Protein AF-A0A227J857-F1 (afdb_monomer_lite)

InterPro domains:
  IPR006050 DNA photolyase, N-terminal [PF00875] (12-131)
  IPR006050 DNA photolyase, N-terminal [PS51645] (1-96)
  IPR014729 Rossmann-like alpha/beta/alpha sandwich fold [G3DSA:3.40.50.620] (3-92)
  IPR036155 Cryptochrome/photolyase, N-terminal domain superfamily [SSF52425] (6-136)

Sequence (137 aa):
TPFLHHFAQEVTLGRARQKFIDASLCELNDALGQLGQRLWTLDLPPYQALKYAIQYLSVTHLYSDAMAGSDEQSILHKLQDEYPHLVIVQHSVRSLFDESKLPFTLPDLPETFTQFRKCVEGIDIAHPIDAPSRLPP

Foldseek 3Di:
DVVCVVPPPDPDDDPVVVVVVVVVQVVVQVVQVVQVHGDDDDPDDPLVVVVCCCPPVVAQEAEDAPDPDPVVVVSVVVCCVVCVSRHYDYHHPPDQDDQVQQPDHPVPQDPDPVVSCVRPVPGDGDDDDDDDPHDDD

Structure (mmCIF, N/CA/C/O backbone):
data_AF-A0A227J857-F1
#
_entry.id   AF-A0A227J857-F1
#
loop_
_atom_site.group_PDB
_atom_site.id
_atom_site.type_symbol
_atom_site.label_atom_id
_atom_site.label_alt_id
_atom_site.label_comp_id
_atom_site.label_asym_id
_atom_site.label_entity_id
_atom_site.label_seq_id
_atom_site.pdbx_PDB_ins_code
_atom_site.Cartn_x
_atom_site.Cartn_y
_atom_site.Cartn_z
_atom_site.occupancy
_atom_site.B_iso_or_equiv
_atom_site.auth_seq_id
_atom_site.auth_comp_id
_atom_site.auth_asym_id
_atom_site.auth_atom_id
_atom_site.pdbx_PDB_model_num
ATOM 1 N N . THR A 1 1 ? 8.867 12.053 3.727 1.00 52.28 1 THR A N 1
ATOM 2 C CA . THR A 1 1 ? 8.277 12.843 2.626 1.00 52.28 1 THR A CA 1
ATOM 3 C C . THR A 1 1 ? 8.464 14.319 2.928 1.00 52.28 1 THR A C 1
ATOM 5 O O . THR A 1 1 ? 8.677 14.640 4.098 1.00 52.28 1 THR A O 1
ATOM 8 N N . PRO A 1 2 ? 8.403 15.214 1.929 1.00 52.22 2 PRO A N 1
ATOM 9 C CA . PRO A 1 2 ? 8.406 16.661 2.157 1.00 52.22 2 PRO A CA 1
ATOM 10 C C . PRO A 1 2 ? 7.331 17.094 3.167 1.00 52.22 2 PRO A C 1
ATOM 12 O O . PRO A 1 2 ? 7.613 17.915 4.034 1.00 52.22 2 PRO A O 1
ATOM 15 N N . PHE A 1 3 ? 6.153 16.456 3.140 1.00 56.84 3 PHE A N 1
ATOM 16 C CA . PHE A 1 3 ? 5.083 16.672 4.117 1.00 56.84 3 PHE A CA 1
ATOM 17 C C . PHE A 1 3 ? 5.499 16.364 5.567 1.00 56.84 3 PHE A C 1
ATOM 19 O O . PHE A 1 3 ? 5.340 17.206 6.450 1.00 56.84 3 PHE A O 1
ATOM 26 N N . LEU A 1 4 ? 6.097 15.192 5.824 1.00 52.00 4 LEU A N 1
ATOM 27 C CA . LEU A 1 4 ? 6.604 14.847 7.161 1.00 52.00 4 LEU A CA 1
ATOM 28 C C . LEU A 1 4 ? 7.720 15.794 7.610 1.00 52.00 4 LEU A C 1
ATOM 30 O O . LEU A 1 4 ? 7.757 16.175 8.770 1.00 52.00 4 LEU A O 1
ATOM 34 N N . HIS A 1 5 ? 8.589 16.224 6.695 1.00 55.16 5 HIS A N 1
ATOM 35 C CA . HIS A 1 5 ? 9.653 17.175 7.018 1.00 55.16 5 HIS A CA 1
ATOM 36 C C . HIS A 1 5 ? 9.109 18.560 7.414 1.00 55.16 5 HIS A C 1
ATOM 38 O O . HIS A 1 5 ? 9.773 19.301 8.133 1.00 55.16 5 HIS A O 1
ATOM 44 N N . HIS A 1 6 ? 7.918 18.930 6.937 1.00 53.16 6 HIS A N 1
ATOM 45 C CA . HIS A 1 6 ? 7.306 20.221 7.238 1.00 53.16 6 HIS A CA 1
ATOM 46 C C . HIS A 1 6 ? 6.441 20.195 8.510 1.00 53.16 6 HIS A C 1
ATOM 48 O O . HIS A 1 6 ? 6.432 21.173 9.251 1.00 53.16 6 HIS A O 1
ATOM 54 N N . PHE A 1 7 ? 5.730 19.092 8.777 1.00 56.38 7 PHE A N 1
ATOM 55 C CA . PHE A 1 7 ? 4.714 19.033 9.840 1.00 56.38 7 PHE A CA 1
ATOM 56 C C . PHE A 1 7 ? 5.006 18.047 10.981 1.00 56.38 7 PHE A C 1
ATOM 58 O O . PHE A 1 7 ? 4.366 18.138 12.028 1.00 56.38 7 PHE A O 1
ATOM 65 N N . ALA A 1 8 ? 5.945 17.110 10.823 1.00 52.47 8 ALA A N 1
ATOM 66 C CA . ALA A 1 8 ? 6.311 16.171 11.882 1.00 52.47 8 ALA A CA 1
ATOM 67 C C . ALA A 1 8 ? 7.593 16.629 12.595 1.00 52.47 8 ALA A C 1
ATOM 69 O O . ALA A 1 8 ? 8.568 17.018 11.959 1.00 52.47 8 ALA A O 1
ATOM 70 N N . GLN A 1 9 ? 7.615 16.541 13.930 1.00 53.97 9 GLN A N 1
ATOM 71 C CA . GLN A 1 9 ? 8.814 16.848 14.727 1.00 53.97 9 GLN A CA 1
ATOM 72 C C . GLN A 1 9 ? 9.915 15.778 14.620 1.00 53.97 9 GLN A C 1
ATOM 74 O O . GLN A 1 9 ? 11.016 15.978 15.128 1.00 53.97 9 GLN A O 1
ATOM 79 N N . GLU A 1 10 ? 9.647 14.658 13.947 1.00 53.16 10 GLU A N 1
ATOM 80 C CA . GLU A 1 10 ? 10.612 13.584 13.725 1.00 53.16 10 GLU A CA 1
ATOM 81 C C . GLU A 1 10 ? 10.894 13.418 12.229 1.00 53.16 10 GLU A C 1
ATOM 83 O O . GLU A 1 10 ? 10.014 13.088 11.433 1.00 53.16 10 GLU A O 1
ATOM 88 N N . VAL A 1 11 ? 12.158 13.635 11.856 1.00 60.22 11 VAL A N 1
ATOM 89 C CA . VAL A 1 11 ? 12.662 13.470 10.481 1.00 60.22 11 VAL A CA 1
ATOM 90 C C . VAL A 1 11 ? 12.927 11.990 10.161 1.00 60.22 11 VAL A C 1
ATOM 92 O O . VAL A 1 11 ? 12.989 11.603 8.994 1.00 60.22 11 VAL A O 1
ATOM 95 N N . THR A 1 12 ? 13.058 11.145 11.189 1.00 70.44 12 THR A N 1
ATOM 96 C CA . THR A 1 12 ? 13.378 9.717 11.080 1.00 70.44 12 THR A CA 1
ATOM 97 C C . THR A 1 12 ? 12.389 8.860 11.864 1.00 70.44 12 THR A C 1
ATOM 99 O O . THR A 1 12 ? 11.799 9.293 12.849 1.00 70.44 12 THR A O 1
ATOM 102 N N . LEU A 1 13 ? 12.193 7.617 11.420 1.00 80.88 13 LEU A N 1
ATOM 103 C CA . LEU A 1 13 ? 11.337 6.663 12.119 1.00 80.88 13 LEU A CA 1
ATOM 104 C C . LEU A 1 13 ? 12.005 6.222 13.428 1.00 80.88 13 LEU A C 1
ATOM 106 O O . LEU A 1 13 ? 13.166 5.811 13.436 1.00 80.88 13 LEU A O 1
ATOM 110 N N . GLY A 1 14 ? 11.256 6.241 14.531 1.00 89.06 14 GLY A N 1
ATOM 111 C CA . GLY A 1 14 ? 11.728 5.689 15.799 1.00 89.06 14 GLY A CA 1
ATOM 112 C C . GLY A 1 14 ? 12.131 4.212 15.676 1.00 89.06 14 GLY A C 1
ATOM 113 O O . GLY A 1 14 ? 11.516 3.435 14.941 1.00 89.06 14 GLY A O 1
ATOM 114 N N . ARG A 1 15 ? 13.141 3.788 16.448 1.00 91.56 15 ARG A N 1
ATOM 115 C CA . ARG A 1 15 ? 13.742 2.439 16.363 1.00 91.56 15 ARG A CA 1
ATOM 116 C C . ARG A 1 15 ? 12.723 1.296 16.441 1.00 91.56 15 ARG A C 1
ATOM 118 O O . ARG A 1 15 ? 12.881 0.296 15.750 1.00 91.56 15 ARG A O 1
ATOM 125 N N . ALA A 1 16 ? 11.707 1.418 17.296 1.00 93.50 16 ALA A N 1
ATOM 126 C CA . ALA A 1 16 ? 10.665 0.399 17.431 1.00 93.50 16 ALA A CA 1
ATOM 127 C C . ALA A 1 16 ? 9.819 0.276 16.153 1.00 93.50 16 ALA A C 1
ATOM 129 O O . ALA A 1 16 ? 9.559 -0.833 15.695 1.00 93.50 16 ALA A O 1
ATOM 130 N N . ARG A 1 17 ? 9.461 1.413 15.544 1.00 92.75 17 ARG A N 1
ATOM 131 C CA . ARG A 1 17 ? 8.711 1.461 14.287 1.00 92.75 17 ARG A CA 1
ATOM 132 C C . ARG A 1 17 ? 9.529 0.906 13.125 1.00 92.75 17 ARG A C 1
ATOM 134 O O . ARG A 1 17 ? 8.986 0.135 12.346 1.00 92.75 17 ARG A O 1
ATOM 141 N N . GLN A 1 18 ? 10.819 1.238 13.047 1.00 91.94 18 GLN A N 1
ATOM 142 C CA . GLN A 1 18 ? 11.703 0.680 12.021 1.00 91.94 18 GLN A CA 1
ATOM 143 C C . GLN A 1 18 ? 11.774 -0.848 12.123 1.00 91.94 18 GLN A C 1
ATOM 145 O O . GLN A 1 18 ? 11.493 -1.535 11.153 1.00 91.94 18 GLN A O 1
ATOM 150 N N . LYS A 1 19 ? 12.033 -1.382 13.326 1.00 95.06 19 LYS A N 1
ATOM 151 C CA . LYS A 1 19 ? 12.059 -2.836 13.554 1.00 95.06 19 LYS A CA 1
ATOM 152 C C . LYS A 1 19 ? 10.751 -3.524 13.167 1.00 95.06 19 LYS A C 1
ATOM 154 O O . LYS A 1 19 ? 10.792 -4.625 12.632 1.00 95.06 19 LYS A O 1
ATOM 159 N N . PHE A 1 20 ? 9.611 -2.903 13.471 1.00 96.00 20 PHE A N 1
ATOM 160 C CA . PHE A 1 20 ? 8.307 -3.437 13.089 1.00 96.00 20 PHE A CA 1
ATOM 161 C C . PHE A 1 20 ? 8.158 -3.492 11.566 1.00 96.00 20 PHE A C 1
ATOM 163 O O . PHE A 1 20 ? 7.797 -4.535 11.042 1.00 96.00 20 PHE A O 1
ATOM 170 N N . ILE A 1 21 ? 8.507 -2.411 10.859 1.00 94.31 21 ILE A N 1
ATOM 171 C CA . ILE A 1 21 ? 8.457 -2.363 9.392 1.00 94.31 21 ILE A CA 1
ATOM 172 C C . ILE A 1 21 ? 9.368 -3.427 8.781 1.00 94.31 21 ILE A C 1
ATOM 174 O O . ILE A 1 21 ? 8.913 -4.177 7.926 1.00 94.31 21 ILE A O 1
ATOM 178 N N . ASP A 1 22 ? 10.615 -3.536 9.243 1.00 94.31 22 ASP A N 1
ATOM 179 C CA . ASP A 1 22 ? 11.567 -4.517 8.715 1.00 94.31 22 ASP A CA 1
ATOM 180 C C . ASP A 1 22 ? 11.042 -5.951 8.903 1.00 94.31 22 ASP A C 1
ATOM 182 O O . ASP A 1 22 ? 11.064 -6.752 7.970 1.00 94.31 22 ASP A O 1
ATOM 186 N N . ALA A 1 23 ? 10.504 -6.264 10.090 1.00 96.50 23 ALA A N 1
ATOM 187 C CA . ALA A 1 23 ? 9.901 -7.566 10.367 1.00 96.50 23 ALA A CA 1
ATOM 188 C C . ALA A 1 23 ? 8.670 -7.834 9.483 1.00 96.50 23 ALA A C 1
ATOM 190 O O . ALA A 1 23 ? 8.568 -8.911 8.898 1.00 96.50 23 ALA A O 1
ATOM 191 N N . SER A 1 24 ? 7.777 -6.850 9.329 1.00 96.88 24 SER A N 1
ATOM 192 C CA . SER A 1 24 ? 6.591 -6.965 8.472 1.00 96.88 24 SER A CA 1
ATOM 193 C C . SER A 1 24 ? 6.942 -7.127 6.991 1.00 96.88 24 SER A C 1
ATOM 195 O O . SER A 1 24 ? 6.272 -7.882 6.293 1.00 96.88 24 SER A O 1
ATOM 197 N N . LEU A 1 25 ? 7.982 -6.448 6.495 1.00 96.12 25 LEU A N 1
ATOM 198 C CA . LEU A 1 25 ? 8.438 -6.586 5.109 1.00 96.12 25 LEU A CA 1
ATOM 199 C C . LEU A 1 25 ? 9.047 -7.967 4.848 1.00 96.12 25 LEU A C 1
ATOM 201 O O . LEU A 1 25 ? 8.773 -8.552 3.801 1.00 96.12 25 LEU A O 1
ATOM 205 N N . CYS A 1 26 ? 9.833 -8.502 5.790 1.00 96.62 26 CYS A N 1
ATOM 206 C CA . CYS A 1 26 ? 10.351 -9.869 5.699 1.00 96.62 26 CYS A CA 1
ATOM 207 C C . CYS A 1 26 ? 9.212 -10.892 5.631 1.00 96.62 26 CYS A C 1
ATOM 209 O O . CYS A 1 26 ? 9.172 -11.697 4.704 1.00 96.62 26 CYS A O 1
ATOM 211 N N . GLU A 1 27 ? 8.252 -10.817 6.556 1.00 97.06 27 GLU A N 1
ATOM 212 C CA . GLU A 1 27 ? 7.111 -11.739 6.587 1.00 97.06 27 GLU A CA 1
ATOM 213 C C . GLU A 1 27 ? 6.246 -11.630 5.321 1.00 97.06 27 GLU A C 1
ATOM 215 O O . GLU A 1 27 ? 5.854 -12.644 4.740 1.00 97.06 27 GLU A O 1
ATOM 220 N N . LEU A 1 28 ? 6.008 -10.408 4.831 1.00 95.38 28 LEU A N 1
ATOM 221 C CA . LEU A 1 28 ? 5.282 -10.185 3.581 1.00 95.38 28 LEU A CA 1
ATOM 222 C C . LEU A 1 28 ? 6.020 -10.777 2.374 1.00 95.38 28 LEU A C 1
ATOM 224 O O . LEU A 1 28 ? 5.388 -11.378 1.505 1.00 95.38 28 LEU A O 1
ATOM 228 N N . ASN A 1 29 ? 7.344 -10.621 2.301 1.00 96.31 29 ASN A N 1
ATOM 229 C CA . ASN A 1 29 ? 8.138 -11.208 1.226 1.00 96.31 29 ASN A CA 1
ATOM 230 C C . ASN A 1 29 ? 8.059 -12.741 1.238 1.00 96.31 29 ASN A C 1
ATOM 232 O O . ASN A 1 29 ? 7.920 -13.344 0.176 1.00 96.31 29 ASN A O 1
ATOM 236 N N . ASP A 1 30 ? 8.104 -13.365 2.415 1.00 95.56 30 ASP A N 1
ATOM 237 C CA . ASP A 1 30 ? 7.998 -14.820 2.545 1.00 95.56 30 ASP A CA 1
ATOM 238 C C . ASP A 1 30 ? 6.608 -15.323 2.125 1.00 95.56 30 ASP A C 1
ATOM 240 O O . ASP A 1 30 ? 6.500 -16.301 1.380 1.00 95.56 30 ASP A O 1
ATOM 244 N N . ALA A 1 31 ? 5.542 -14.624 2.532 1.00 93.88 31 ALA A N 1
ATOM 245 C CA . ALA A 1 31 ? 4.173 -14.934 2.123 1.00 93.88 31 ALA A CA 1
ATOM 246 C C . ALA A 1 31 ? 3.975 -14.793 0.602 1.00 93.88 31 ALA A C 1
ATOM 248 O O . ALA A 1 31 ? 3.372 -15.658 -0.033 1.00 93.88 31 ALA A O 1
ATOM 249 N N . LEU A 1 32 ? 4.532 -13.742 -0.008 1.00 93.88 32 LEU A N 1
ATOM 250 C CA . LEU A 1 32 ? 4.533 -13.572 -1.464 1.00 93.88 32 LEU A CA 1
ATOM 251 C C . LEU A 1 32 ? 5.358 -14.661 -2.163 1.00 93.88 32 LEU A C 1
ATOM 253 O O . LEU A 1 32 ? 4.922 -15.186 -3.187 1.00 93.88 32 LEU A O 1
ATOM 257 N N . GLY A 1 33 ? 6.495 -15.060 -1.590 1.00 93.94 33 GLY A N 1
ATOM 258 C CA . GLY A 1 33 ? 7.341 -16.138 -2.105 1.00 93.94 33 GLY A CA 1
ATOM 259 C C . GLY A 1 33 ? 6.608 -17.475 -2.215 1.00 93.94 33 GLY A C 1
ATOM 260 O O . GLY A 1 33 ? 6.758 -18.180 -3.213 1.00 93.94 33 GLY A O 1
ATOM 261 N N . GLN A 1 34 ? 5.742 -17.795 -1.247 1.00 92.81 34 GLN A N 1
ATOM 262 C CA . GLN A 1 34 ? 4.877 -18.984 -1.296 1.00 92.81 34 GLN A CA 1
ATOM 263 C C . GLN A 1 34 ? 3.864 -18.940 -2.452 1.00 92.81 34 GLN A C 1
ATOM 265 O O . GLN A 1 34 ? 3.432 -19.986 -2.933 1.00 92.81 34 GLN A O 1
ATOM 270 N N . LEU A 1 35 ? 3.522 -17.741 -2.928 1.00 93.38 35 LEU A N 1
ATOM 271 C CA . LEU A 1 35 ? 2.647 -17.502 -4.078 1.00 93.38 35 LEU A CA 1
ATOM 272 C C . LEU A 1 35 ? 3.423 -17.335 -5.397 1.00 93.38 35 LEU A C 1
ATOM 274 O O . LEU A 1 35 ? 2.824 -16.973 -6.409 1.00 93.38 35 LEU A O 1
ATOM 278 N N . GLY A 1 36 ? 4.737 -17.587 -5.403 1.00 92.56 36 GLY A N 1
ATOM 279 C CA . GLY A 1 36 ? 5.599 -17.421 -6.578 1.00 92.56 36 GLY A CA 1
ATOM 280 C C . GLY A 1 36 ? 5.955 -15.966 -6.893 1.00 92.56 36 GLY A C 1
ATOM 281 O O . GLY A 1 36 ? 6.453 -15.684 -7.977 1.00 92.56 36 GLY A O 1
ATOM 282 N N . GLN A 1 37 ? 5.712 -15.050 -5.957 1.00 92.69 37 GLN A N 1
ATOM 283 C CA . GLN A 1 37 ? 5.939 -13.617 -6.108 1.00 92.69 37 GLN A CA 1
ATOM 284 C C . GLN A 1 37 ? 7.146 -13.138 -5.300 1.00 92.69 37 GLN A C 1
ATOM 286 O O . GLN A 1 37 ? 7.666 -13.838 -4.433 1.00 92.69 37 GLN A O 1
ATOM 291 N N . ARG A 1 38 ? 7.608 -11.915 -5.581 1.00 92.81 38 ARG A N 1
ATOM 292 C CA . ARG A 1 38 ? 8.728 -11.297 -4.861 1.00 92.81 38 ARG A CA 1
ATOM 293 C C . ARG A 1 38 ? 8.425 -9.858 -4.477 1.00 92.81 38 ARG A C 1
ATOM 295 O O . ARG A 1 38 ? 7.974 -9.074 -5.310 1.00 92.81 38 ARG A O 1
ATOM 302 N N . LEU A 1 39 ? 8.764 -9.494 -3.242 1.00 94.56 39 LEU A N 1
ATOM 303 C CA . LEU A 1 39 ? 8.731 -8.107 -2.798 1.00 94.56 39 LEU A CA 1
ATOM 304 C C . LEU A 1 39 ? 10.037 -7.397 -3.175 1.00 94.56 39 LEU A C 1
ATOM 306 O O . LEU A 1 39 ? 11.133 -7.867 -2.865 1.00 94.56 39 LEU A O 1
ATOM 310 N N . TRP A 1 40 ? 9.917 -6.240 -3.824 1.00 92.25 40 TRP A N 1
ATOM 311 C CA . TRP A 1 40 ? 11.049 -5.377 -4.151 1.00 92.25 40 TRP A CA 1
ATOM 312 C C . TRP A 1 40 ? 11.068 -4.170 -3.217 1.00 92.25 40 TRP A C 1
ATOM 314 O O . TRP A 1 40 ? 10.168 -3.334 -3.252 1.00 92.25 40 TRP A O 1
ATOM 324 N N . THR A 1 41 ? 12.113 -4.066 -2.400 1.00 90.81 41 THR A N 1
ATOM 325 C CA . THR A 1 41 ? 12.387 -2.893 -1.564 1.00 90.81 41 THR A CA 1
ATOM 326 C C . THR A 1 41 ? 13.455 -2.041 -2.239 1.00 90.81 41 THR A C 1
ATOM 328 O O . THR A 1 41 ? 14.536 -2.541 -2.552 1.00 90.81 41 THR A O 1
ATOM 331 N N . LEU A 1 42 ? 13.152 -0.769 -2.486 1.00 89.31 42 LEU A N 1
ATOM 332 C CA . LEU A 1 42 ? 14.029 0.151 -3.207 1.00 89.31 42 LEU A CA 1
ATOM 333 C C . LEU A 1 42 ? 14.290 1.392 -2.355 1.00 89.31 42 LEU A C 1
ATOM 335 O O . LEU A 1 42 ? 13.348 2.072 -1.953 1.00 89.31 42 LEU A O 1
ATOM 339 N N . ASP A 1 43 ? 15.562 1.735 -2.172 1.00 87.94 43 ASP A N 1
ATOM 340 C CA . ASP A 1 43 ? 15.985 2.980 -1.520 1.00 87.94 43 ASP A CA 1
ATOM 341 C C . ASP A 1 43 ? 16.006 4.137 -2.531 1.00 87.94 43 ASP A C 1
ATOM 343 O O . ASP A 1 43 ? 17.035 4.760 -2.798 1.00 87.94 43 ASP A O 1
ATOM 347 N N . LEU A 1 44 ? 14.855 4.394 -3.155 1.00 88.25 44 LEU A N 1
ATOM 348 C CA . LEU A 1 44 ? 14.677 5.426 -4.175 1.00 88.25 44 LEU A CA 1
ATOM 349 C C . LEU A 1 44 ? 13.437 6.280 -3.886 1.00 88.25 44 LEU A C 1
ATOM 351 O O . LEU A 1 44 ? 12.460 5.790 -3.314 1.00 88.25 44 LEU A O 1
ATOM 355 N N . PRO A 1 45 ? 13.412 7.547 -4.339 1.00 90.69 45 PRO A N 1
ATOM 356 C CA . PRO A 1 45 ? 12.185 8.332 -4.353 1.00 90.69 45 PRO A CA 1
ATOM 357 C C . PRO A 1 45 ? 11.071 7.587 -5.116 1.00 90.69 45 PRO A C 1
ATOM 359 O O . PRO A 1 45 ? 11.336 7.101 -6.221 1.00 90.69 45 PRO A O 1
ATOM 362 N N . PRO A 1 46 ? 9.819 7.544 -4.610 1.00 90.69 46 PRO A N 1
ATOM 363 C CA . PRO A 1 46 ? 8.756 6.715 -5.190 1.00 90.69 46 PRO A CA 1
ATOM 364 C C . PRO A 1 46 ? 8.523 6.957 -6.683 1.00 90.69 46 PRO A C 1
ATOM 366 O O . PRO A 1 46 ? 8.420 6.014 -7.459 1.00 90.69 46 PRO A O 1
ATOM 369 N N . TYR A 1 47 ? 8.530 8.221 -7.114 1.00 92.88 47 TYR A N 1
ATOM 370 C CA . TYR A 1 47 ? 8.385 8.572 -8.528 1.00 92.88 47 TYR A CA 1
ATOM 371 C C . TYR A 1 47 ? 9.509 7.991 -9.405 1.00 92.88 47 TYR A C 1
ATOM 373 O O . TYR A 1 47 ? 9.240 7.511 -10.502 1.00 92.88 47 TYR A O 1
ATOM 381 N N . GLN A 1 48 ? 10.759 7.988 -8.927 1.00 94.00 48 GLN A N 1
ATOM 382 C CA . GLN A 1 48 ? 11.884 7.411 -9.674 1.00 94.00 48 GLN A CA 1
ATOM 383 C C . GLN A 1 48 ? 11.800 5.883 -9.728 1.00 94.00 48 GLN A C 1
ATOM 385 O O . GLN A 1 48 ? 12.019 5.304 -10.789 1.00 94.00 48 GLN A O 1
ATOM 390 N N . ALA A 1 49 ? 11.441 5.244 -8.611 1.00 93.62 49 ALA A N 1
ATOM 391 C CA . ALA A 1 49 ? 11.244 3.800 -8.542 1.00 93.62 49 ALA A CA 1
ATOM 392 C C . ALA A 1 49 ? 10.129 3.326 -9.491 1.00 93.62 49 ALA A C 1
ATOM 394 O O . ALA A 1 49 ? 10.331 2.401 -10.276 1.00 93.62 49 ALA A O 1
ATOM 395 N N . LEU A 1 50 ? 8.975 4.001 -9.473 1.00 94.56 50 LEU A N 1
ATOM 396 C CA . LEU A 1 50 ? 7.841 3.678 -10.341 1.00 94.56 50 LEU A CA 1
ATOM 397 C C . LEU A 1 50 ? 8.164 3.935 -11.812 1.00 94.56 50 LEU A C 1
ATOM 399 O O . LEU A 1 50 ? 7.908 3.076 -12.651 1.00 94.56 50 LEU A O 1
ATOM 403 N N . LYS A 1 51 ? 8.804 5.066 -12.130 1.00 94.75 51 LYS A N 1
ATOM 404 C CA . LYS A 1 51 ? 9.282 5.350 -13.488 1.00 94.75 51 LYS A CA 1
ATOM 405 C C . LYS A 1 51 ? 10.222 4.258 -13.999 1.00 94.75 51 LYS A C 1
ATOM 407 O O . LYS A 1 51 ? 10.077 3.814 -15.135 1.00 94.75 51 LYS A O 1
ATOM 412 N N . TYR A 1 52 ? 11.149 3.796 -13.160 1.00 93.56 52 TYR A N 1
ATOM 413 C CA . TYR A 1 52 ? 12.032 2.688 -13.512 1.00 93.56 52 TYR A CA 1
ATOM 414 C C . TYR A 1 52 ? 11.238 1.402 -13.797 1.00 93.56 52 TYR A C 1
ATOM 416 O O . TYR A 1 52 ? 11.458 0.763 -14.824 1.00 93.56 52 TYR A O 1
ATOM 424 N N . ALA A 1 53 ? 10.275 1.049 -12.942 1.00 93.31 53 ALA A N 1
ATOM 425 C CA . ALA A 1 53 ? 9.438 -0.131 -13.149 1.00 93.31 53 ALA A CA 1
ATOM 426 C C . ALA A 1 53 ? 8.639 -0.061 -14.465 1.00 93.31 53 ALA A C 1
ATOM 428 O O . ALA A 1 53 ? 8.606 -1.028 -15.222 1.00 93.31 53 ALA A O 1
ATOM 429 N N . ILE A 1 54 ? 8.057 1.094 -14.790 1.00 94.38 54 ILE A N 1
ATOM 430 C CA . ILE A 1 54 ? 7.300 1.282 -16.035 1.00 94.38 54 ILE A CA 1
ATOM 431 C C . ILE A 1 54 ? 8.219 1.137 -17.254 1.00 94.38 54 ILE A C 1
ATOM 433 O O . ILE A 1 54 ? 7.915 0.381 -18.172 1.00 94.38 54 ILE A O 1
ATOM 437 N N . GLN A 1 55 ? 9.369 1.817 -17.254 1.00 93.31 55 GLN A N 1
ATOM 438 C CA . GLN A 1 55 ? 10.248 1.878 -18.424 1.00 93.31 55 GLN A CA 1
ATOM 439 C C . GLN A 1 55 ? 11.050 0.595 -18.662 1.00 93.31 55 GLN A C 1
ATOM 441 O O . GLN A 1 55 ? 11.220 0.185 -19.807 1.00 93.31 55 GLN A O 1
ATOM 446 N N . TYR A 1 56 ? 11.565 -0.026 -17.599 1.00 92.62 56 TYR A N 1
ATOM 447 C CA . TYR A 1 56 ? 12.514 -1.137 -17.718 1.00 92.62 56 TYR A CA 1
ATOM 448 C C . TYR A 1 56 ? 11.884 -2.500 -17.445 1.00 92.62 56 TYR A C 1
ATOM 450 O O . TYR A 1 56 ? 12.359 -3.497 -17.982 1.00 92.62 56 TYR A O 1
ATOM 458 N N . LEU A 1 57 ? 10.809 -2.557 -16.651 1.00 90.62 57 LEU A N 1
ATOM 459 C CA . LEU A 1 57 ? 10.065 -3.796 -16.391 1.00 90.62 57 LEU A CA 1
ATOM 460 C C . LEU A 1 57 ? 8.769 -3.881 -17.209 1.00 90.62 57 LEU A C 1
ATOM 462 O O . LEU A 1 57 ? 8.057 -4.875 -17.113 1.00 90.62 57 LEU A O 1
ATOM 466 N N . SER A 1 58 ? 8.479 -2.869 -18.039 1.00 91.25 58 SER A N 1
ATOM 467 C CA . SER A 1 58 ? 7.288 -2.809 -18.900 1.00 91.25 58 SER A CA 1
ATOM 468 C C . SER A 1 58 ? 5.973 -2.967 -18.126 1.00 91.25 58 SER A C 1
ATOM 470 O O . SER A 1 58 ? 5.031 -3.607 -18.595 1.00 91.25 58 SER A O 1
ATOM 472 N N . VAL A 1 59 ? 5.907 -2.397 -16.919 1.00 93.06 59 VAL A N 1
ATOM 473 C CA . VAL A 1 59 ? 4.686 -2.415 -16.105 1.00 93.06 59 VAL A CA 1
ATOM 474 C C . VAL A 1 59 ? 3.597 -1.600 -16.797 1.00 93.06 59 VAL A C 1
ATOM 476 O O . VAL A 1 59 ? 3.768 -0.417 -17.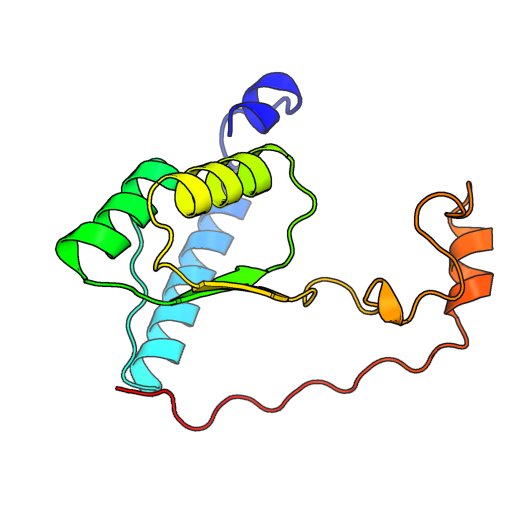074 1.00 93.06 59 VAL A O 1
ATOM 479 N N . THR A 1 60 ? 2.455 -2.240 -17.037 1.00 94.88 60 THR A N 1
ATOM 480 C CA . THR A 1 60 ? 1.280 -1.624 -17.675 1.00 94.88 60 THR A CA 1
ATOM 481 C C . THR A 1 60 ? 0.176 -1.275 -16.685 1.00 94.88 60 THR A C 1
ATOM 483 O O . THR A 1 60 ? -0.680 -0.454 -17.001 1.00 94.88 60 THR A O 1
ATOM 486 N N . HIS A 1 61 ? 0.190 -1.879 -15.493 1.00 95.50 61 HIS A N 1
ATOM 487 C CA . HIS A 1 61 ? -0.838 -1.702 -14.472 1.00 95.50 61 HIS A CA 1
ATOM 488 C C . HIS A 1 61 ? -0.197 -1.417 -13.115 1.00 95.50 61 HIS A C 1
ATOM 490 O O . HIS A 1 61 ? 0.665 -2.169 -12.659 1.00 95.50 61 HIS A O 1
ATOM 496 N N . LEU A 1 62 ? -0.646 -0.347 -12.463 1.00 94.69 62 LEU A N 1
ATOM 497 C CA . LEU A 1 62 ? -0.259 0.018 -11.108 1.00 94.69 62 LEU A CA 1
ATOM 498 C C . LEU A 1 62 ? -1.484 -0.070 -10.202 1.00 94.69 62 LEU A C 1
ATOM 500 O O . LEU A 1 62 ? -2.412 0.726 -10.329 1.00 94.69 62 LEU A O 1
ATOM 504 N N . TYR A 1 63 ? -1.456 -1.016 -9.268 1.00 93.94 63 TYR A N 1
ATOM 505 C CA . TYR A 1 63 ? -2.464 -1.143 -8.221 1.00 93.94 63 TYR A CA 1
ATOM 506 C C . TYR A 1 63 ? -1.937 -0.525 -6.932 1.00 93.94 63 TYR A C 1
ATOM 508 O O . TYR A 1 63 ? -0.811 -0.809 -6.517 1.00 93.94 63 TYR A O 1
ATOM 516 N N . SER A 1 64 ? -2.742 0.320 -6.296 1.00 92.44 64 SER A N 1
ATOM 517 C CA . SER A 1 64 ? -2.403 0.914 -5.006 1.00 92.44 64 SER A CA 1
ATOM 518 C C . SER A 1 64 ? -3.640 1.167 -4.152 1.00 92.44 64 SER A C 1
ATOM 520 O O . SER A 1 64 ? -4.780 1.129 -4.619 1.00 92.44 64 SER A O 1
ATOM 522 N N . ASP A 1 65 ? -3.412 1.436 -2.872 1.00 90.50 65 ASP A N 1
ATOM 523 C CA . ASP A 1 65 ? -4.475 1.918 -2.003 1.00 90.50 65 ASP A CA 1
ATOM 524 C C . ASP A 1 65 ? -4.925 3.313 -2.468 1.00 90.50 65 ASP A C 1
ATOM 526 O O . ASP A 1 65 ? -4.119 4.143 -2.904 1.00 90.50 65 ASP A O 1
ATOM 530 N N . ALA A 1 66 ? -6.216 3.606 -2.331 1.00 88.25 66 ALA A N 1
ATOM 531 C CA . ALA A 1 66 ? -6.742 4.953 -2.493 1.00 88.25 66 ALA A CA 1
ATOM 532 C C . ALA A 1 66 ? -6.284 5.811 -1.306 1.00 88.25 66 ALA A C 1
ATOM 534 O O . ALA A 1 66 ? -6.823 5.743 -0.201 1.00 88.25 66 ALA 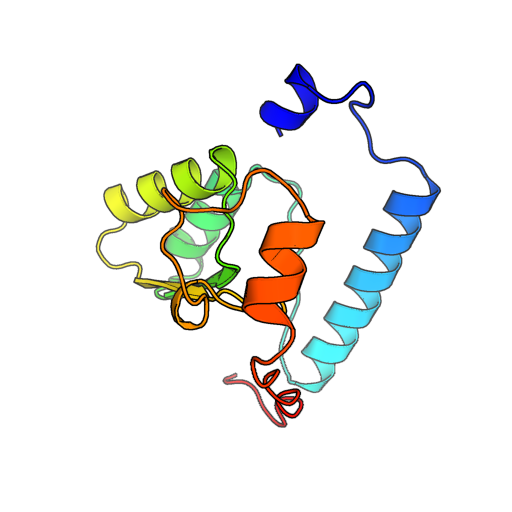A O 1
ATOM 535 N N . MET A 1 67 ? -5.222 6.583 -1.527 1.00 82.94 67 MET A N 1
ATOM 536 C CA . MET A 1 67 ? -4.614 7.442 -0.516 1.00 82.94 67 MET A CA 1
ATOM 537 C C . MET A 1 67 ? -5.115 8.877 -0.678 1.00 82.94 67 MET A C 1
ATOM 539 O O . MET A 1 67 ? -5.031 9.437 -1.766 1.00 82.94 67 MET A O 1
ATOM 543 N N . ALA A 1 68 ? -5.570 9.502 0.408 1.00 82.25 68 ALA A N 1
ATOM 544 C CA . ALA A 1 68 ? -5.991 10.910 0.406 1.00 82.25 68 ALA A CA 1
ATOM 545 C C . ALA A 1 68 ? -4.814 11.912 0.443 1.00 82.25 68 ALA A C 1
ATOM 547 O O . ALA A 1 68 ? -5.026 13.122 0.421 1.00 82.25 68 ALA A O 1
ATOM 548 N N . GLY A 1 69 ? -3.572 11.426 0.552 1.00 84.94 69 GLY A N 1
ATOM 549 C CA . GLY A 1 69 ? -2.379 12.261 0.677 1.00 84.94 69 GLY A CA 1
ATOM 550 C C . GLY A 1 69 ? -2.040 13.003 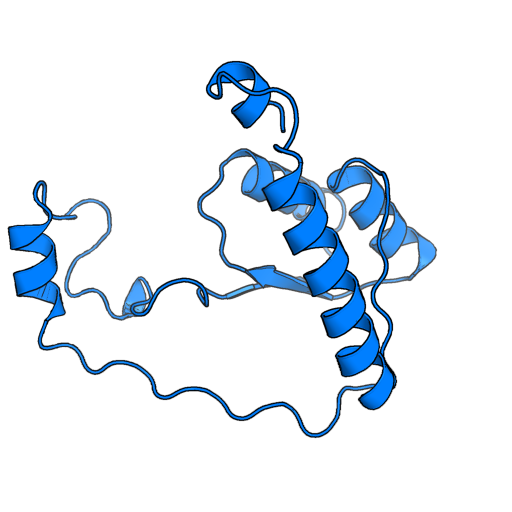-0.617 1.00 84.94 69 GLY A C 1
ATOM 551 O O . GLY A 1 69 ? -2.000 12.416 -1.698 1.00 84.94 69 GLY A O 1
ATOM 552 N N . SER A 1 70 ? -1.783 14.309 -0.509 1.00 86.38 70 SER A N 1
ATOM 553 C CA . SER A 1 70 ? -1.486 15.168 -1.662 1.00 86.38 70 SER A CA 1
ATOM 554 C C . SER A 1 70 ? -0.174 14.802 -2.355 1.00 86.38 70 SER A C 1
ATOM 556 O O . SER A 1 70 ? -0.087 14.900 -3.579 1.00 86.38 70 SER A O 1
ATOM 558 N N . ASP A 1 71 ? 0.839 14.386 -1.589 1.00 86.25 71 ASP A N 1
ATOM 559 C CA . ASP A 1 71 ? 2.153 14.004 -2.119 1.00 86.25 71 ASP A CA 1
ATOM 560 C C . ASP A 1 71 ? 2.016 12.772 -3.025 1.00 86.25 71 ASP A C 1
ATOM 562 O O . ASP A 1 71 ? 2.504 12.763 -4.156 1.00 86.25 71 ASP A O 1
ATOM 566 N N . GLU A 1 72 ? 1.308 11.747 -2.552 1.00 88.38 72 GLU A N 1
ATOM 567 C CA . GLU A 1 72 ? 1.081 10.506 -3.286 1.00 88.38 72 GLU A CA 1
ATOM 568 C C . GLU A 1 72 ? 0.221 10.738 -4.528 1.00 88.38 72 GLU A C 1
ATOM 570 O O . GLU A 1 72 ? 0.597 10.307 -5.619 1.00 88.38 72 GLU A O 1
ATOM 575 N N . GLN A 1 73 ? -0.875 11.489 -4.393 1.00 92.25 73 GLN A N 1
ATOM 576 C CA . GLN A 1 73 ? -1.744 11.829 -5.521 1.00 92.25 73 GLN A CA 1
ATOM 577 C C . GLN A 1 73 ? -1.004 12.636 -6.595 1.00 92.25 73 GLN A C 1
ATOM 579 O O . GLN A 1 73 ? -1.138 12.362 -7.786 1.00 92.25 73 GLN A O 1
ATOM 584 N N . SER A 1 74 ? -0.137 13.573 -6.198 1.00 92.44 74 SER A N 1
ATOM 585 C CA . SER A 1 74 ? 0.682 14.342 -7.146 1.00 92.44 74 SER A CA 1
ATOM 586 C C . SER A 1 74 ? 1.635 13.454 -7.951 1.00 92.44 74 SER A C 1
ATOM 588 O O . SER A 1 74 ? 1.852 13.693 -9.139 1.00 92.44 74 SER A O 1
ATOM 590 N N . ILE A 1 75 ? 2.201 12.414 -7.328 1.00 92.94 75 ILE A N 1
ATOM 591 C CA . ILE A 1 75 ? 3.070 11.449 -8.017 1.00 92.94 75 ILE A CA 1
ATOM 592 C C . ILE A 1 75 ? 2.268 10.629 -9.030 1.00 92.94 75 ILE A C 1
ATOM 594 O O . ILE A 1 75 ? 2.729 10.464 -10.158 1.00 92.94 75 ILE A O 1
ATOM 598 N N . LEU A 1 76 ? 1.083 10.138 -8.653 1.00 93.75 76 LEU A N 1
ATOM 599 C CA . LEU A 1 76 ? 0.235 9.342 -9.545 1.00 93.75 76 LEU A CA 1
ATOM 600 C C . LEU A 1 76 ? -0.258 10.157 -10.744 1.00 93.75 76 LEU A C 1
ATOM 602 O O . LEU A 1 76 ? -0.129 9.685 -11.871 1.00 93.75 76 LEU A O 1
ATOM 606 N N . HIS A 1 77 ? -0.720 11.395 -10.533 1.00 93.75 77 HIS A N 1
ATOM 607 C CA . HIS A 1 77 ? -1.099 12.293 -11.630 1.00 93.75 77 HIS A CA 1
ATOM 608 C C . HIS A 1 77 ? 0.063 12.515 -12.599 1.00 93.75 77 HIS A C 1
ATOM 610 O O . HIS A 1 77 ? -0.085 12.338 -13.805 1.00 93.75 77 HIS A O 1
ATOM 616 N N . LYS A 1 78 ? 1.259 12.799 -12.069 1.00 95.25 78 LYS A N 1
ATOM 617 C CA . LYS A 1 78 ? 2.451 12.995 -12.897 1.00 95.25 78 LYS A CA 1
ATOM 618 C C . LYS A 1 78 ? 2.819 11.747 -13.707 1.00 95.25 78 LYS A C 1
ATOM 620 O O . LYS A 1 78 ? 3.262 11.869 -14.845 1.00 95.25 78 LYS A O 1
ATOM 625 N N . LEU A 1 79 ? 2.668 10.554 -13.127 1.00 95.06 79 LEU A N 1
ATOM 626 C CA . LEU A 1 79 ? 2.892 9.297 -13.844 1.00 95.06 79 LEU A CA 1
ATOM 627 C C . LEU A 1 79 ? 1.843 9.081 -14.938 1.00 95.06 79 LEU A C 1
ATOM 629 O O . LEU A 1 79 ? 2.210 8.670 -16.032 1.00 95.06 79 LEU A O 1
ATOM 633 N N . GLN A 1 80 ? 0.574 9.386 -14.674 1.00 94.31 80 GLN A N 1
ATOM 634 C CA . GLN A 1 80 ? -0.494 9.259 -15.665 1.00 94.31 80 GLN A CA 1
ATOM 635 C C . GLN A 1 80 ? -0.285 10.202 -16.861 1.00 94.31 80 GLN A C 1
ATOM 637 O O . GLN A 1 80 ? -0.480 9.785 -18.003 1.00 94.31 80 GLN A O 1
ATOM 642 N N . ASP A 1 81 ? 0.161 11.436 -16.605 1.00 95.31 81 ASP A N 1
ATOM 643 C CA . ASP A 1 81 ? 0.465 12.428 -17.643 1.00 95.31 81 ASP A CA 1
ATOM 644 C C . ASP A 1 81 ? 1.651 11.996 -18.525 1.00 95.31 81 ASP A C 1
ATOM 646 O O . ASP A 1 81 ? 1.634 12.175 -19.743 1.00 95.31 81 ASP A O 1
ATOM 650 N N . GLU A 1 82 ? 2.697 11.423 -17.919 1.00 95.88 82 GLU A N 1
ATOM 651 C CA . GLU A 1 82 ? 3.915 11.003 -18.628 1.00 95.88 82 GLU A CA 1
ATOM 652 C C . GLU A 1 82 ? 3.764 9.638 -19.322 1.00 95.88 82 GLU A C 1
ATOM 654 O O . GLU A 1 82 ? 4.385 9.400 -20.361 1.00 95.88 82 GLU A O 1
ATOM 659 N N . TYR A 1 83 ? 2.923 8.750 -18.783 1.00 95.62 83 TYR A N 1
ATOM 660 C CA . TYR A 1 83 ? 2.700 7.392 -19.284 1.00 95.62 83 TYR A CA 1
ATOM 661 C C . TYR A 1 83 ? 1.204 7.136 -19.537 1.00 95.62 83 TYR A C 1
ATOM 663 O O . TYR A 1 83 ? 0.573 6.398 -18.783 1.00 95.62 83 TYR A O 1
ATOM 671 N N . PRO A 1 84 ? 0.619 7.643 -20.642 1.00 93.50 84 PRO A N 1
ATOM 672 C CA . PRO A 1 84 ? -0.815 7.484 -20.925 1.00 93.50 84 PRO A CA 1
ATOM 673 C C . PRO A 1 84 ? -1.289 6.031 -21.095 1.00 93.50 84 PRO A C 1
ATOM 675 O O . PRO A 1 84 ? -2.484 5.760 -21.061 1.00 93.50 84 PRO A O 1
ATOM 678 N N . HIS A 1 85 ? -0.360 5.099 -21.321 1.00 93.44 85 HIS A N 1
ATOM 679 C CA . HIS A 1 85 ? -0.628 3.664 -21.439 1.00 93.44 85 HIS A CA 1
ATOM 680 C C . HIS A 1 85 ? -0.640 2.936 -20.087 1.00 93.44 85 HIS A C 1
ATOM 682 O O . HIS A 1 85 ? -1.031 1.772 -20.035 1.00 93.44 85 HIS A O 1
ATOM 688 N N . LEU A 1 86 ? -0.181 3.586 -19.014 1.00 96.25 86 LEU A N 1
ATOM 689 C CA . LEU A 1 86 ? -0.233 3.037 -17.669 1.00 96.25 86 LEU A CA 1
ATOM 690 C C . LEU A 1 86 ? -1.671 3.115 -17.154 1.00 96.25 86 LEU A C 1
ATOM 692 O O . LEU A 1 86 ? -2.276 4.187 -17.125 1.00 96.25 86 LEU A O 1
ATOM 696 N N . VAL A 1 87 ? -2.194 1.978 -16.708 1.00 96.38 87 VAL A N 1
ATOM 697 C CA . VAL A 1 87 ? -3.481 1.894 -16.019 1.00 96.38 87 VAL A CA 1
ATOM 698 C C . VAL A 1 87 ? -3.224 1.965 -14.519 1.00 96.38 87 VAL A C 1
ATOM 700 O O . VAL A 1 87 ? -2.670 1.035 -13.934 1.00 96.38 87 VAL A O 1
ATOM 703 N N . ILE A 1 88 ? -3.622 3.068 -13.888 1.00 95.31 88 ILE A N 1
ATOM 704 C CA . ILE A 1 88 ? -3.550 3.226 -12.434 1.00 95.31 88 ILE A CA 1
ATOM 705 C C . ILE A 1 88 ? -4.916 2.885 -11.834 1.00 95.31 88 ILE A C 1
ATOM 707 O O . ILE A 1 88 ? -5.926 3.490 -12.189 1.00 95.31 88 ILE A O 1
ATOM 711 N N . VAL A 1 89 ? -4.947 1.919 -10.917 1.00 94.75 89 VAL A N 1
ATOM 712 C CA . VAL A 1 89 ? -6.158 1.490 -10.207 1.00 94.75 89 VAL A CA 1
ATOM 713 C C . VAL A 1 89 ? -5.955 1.688 -8.713 1.00 94.75 89 VAL A C 1
ATOM 715 O O . VAL A 1 89 ? -5.038 1.117 -8.121 1.00 94.75 89 VAL A O 1
ATOM 718 N N . GLN A 1 90 ? -6.832 2.482 -8.101 1.00 92.94 90 GLN A N 1
ATOM 719 C CA . GLN A 1 90 ? -6.810 2.744 -6.666 1.00 92.94 90 GLN A CA 1
ATOM 720 C C . GLN A 1 90 ? -8.042 2.163 -5.975 1.00 92.94 90 GLN A C 1
ATOM 722 O O . GLN A 1 90 ? -9.164 2.361 -6.441 1.00 92.94 90 GLN A O 1
ATOM 727 N N . HIS A 1 91 ? -7.840 1.486 -4.841 1.00 90.00 91 HIS A N 1
ATOM 728 C CA . HIS A 1 91 ? -8.928 0.922 -4.038 1.00 90.00 91 HIS A CA 1
ATOM 729 C C . HIS A 1 91 ? -8.888 1.386 -2.579 1.00 90.00 91 HIS A C 1
ATOM 731 O O . HIS A 1 91 ? -7.852 1.348 -1.915 1.00 90.00 91 HIS A O 1
ATOM 737 N N . SER A 1 92 ? -10.043 1.784 -2.048 1.00 87.69 92 SER A N 1
ATOM 738 C CA . SER A 1 92 ? -10.205 2.152 -0.638 1.00 87.69 92 SER A CA 1
ATOM 739 C C . SER A 1 92 ? -10.299 0.900 0.234 1.00 87.69 92 SER A C 1
ATOM 741 O O . SER A 1 92 ? -11.383 0.364 0.438 1.00 87.69 92 SER A O 1
ATOM 743 N N . VAL A 1 93 ? -9.157 0.426 0.740 1.00 86.31 93 VAL A N 1
ATOM 744 C CA . VAL A 1 93 ? -9.065 -0.807 1.557 1.00 86.31 93 VAL A CA 1
ATOM 745 C C . VAL A 1 93 ? -8.632 -0.565 3.009 1.00 86.31 93 VAL A C 1
ATOM 747 O O . VAL A 1 93 ? -8.559 -1.500 3.800 1.00 86.31 93 VAL A O 1
ATOM 750 N N . ARG A 1 94 ? -8.333 0.689 3.382 1.00 86.06 94 ARG A N 1
ATOM 751 C CA . ARG A 1 94 ? -7.818 1.059 4.720 1.00 86.06 94 ARG A CA 1
ATOM 752 C C . ARG A 1 94 ? -8.887 1.516 5.712 1.00 86.06 94 ARG A C 1
ATOM 754 O O . ARG A 1 94 ? -8.572 1.760 6.875 1.00 86.06 94 ARG A O 1
ATOM 761 N N . SER A 1 95 ? -10.126 1.662 5.263 1.00 88.81 95 SER A N 1
ATOM 762 C CA . SER A 1 95 ? -11.269 2.054 6.085 1.00 88.81 95 SER A CA 1
ATOM 763 C C . SER A 1 95 ? -12.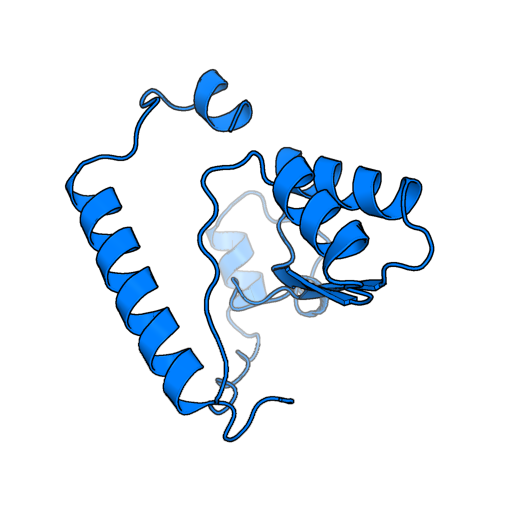350 0.982 6.018 1.00 88.81 95 SER A C 1
ATOM 765 O O . SER A 1 95 ? -12.487 0.282 5.020 1.00 88.81 95 SER A O 1
ATOM 767 N N . LEU A 1 96 ? -13.136 0.860 7.090 1.00 90.31 96 LEU A N 1
ATOM 768 C CA . LEU A 1 96 ? -14.284 -0.056 7.123 1.00 90.31 96 LEU A CA 1
ATOM 769 C C . LEU A 1 96 ? -15.384 0.361 6.136 1.00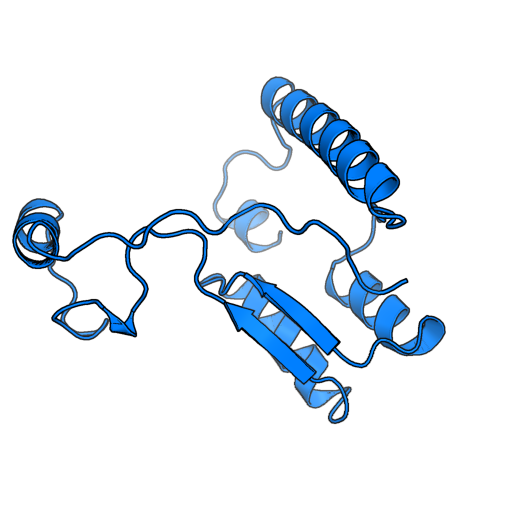 90.31 96 LEU A C 1
ATOM 771 O O . LEU A 1 96 ? -16.082 -0.489 5.587 1.00 90.31 96 LEU A O 1
ATOM 775 N N . PHE A 1 97 ? -15.518 1.670 5.918 1.00 89.44 97 PHE A N 1
ATOM 776 C CA . PHE A 1 97 ? -16.455 2.264 4.975 1.00 89.44 97 PHE A CA 1
ATOM 777 C C . PHE A 1 97 ? -15.665 2.962 3.875 1.00 89.44 97 PHE A C 1
ATOM 779 O O . PHE A 1 97 ? -14.790 3.786 4.156 1.00 89.44 97 PHE A O 1
ATOM 786 N N . ASP A 1 98 ? -15.959 2.621 2.630 1.00 86.38 98 ASP A N 1
ATOM 787 C CA . ASP A 1 98 ? -15.574 3.406 1.471 1.00 86.38 98 ASP A CA 1
ATOM 788 C C . ASP A 1 98 ? -16.554 4.572 1.280 1.00 86.38 98 ASP A C 1
ATOM 790 O O . ASP A 1 98 ? -17.679 4.545 1.779 1.00 86.38 98 ASP A O 1
ATOM 794 N N . GLU A 1 99 ? -16.130 5.604 0.550 1.00 86.31 99 GLU A N 1
ATOM 795 C CA . GLU A 1 99 ? -16.935 6.813 0.329 1.00 86.31 99 GLU A CA 1
ATOM 796 C C . GLU A 1 99 ? -18.307 6.494 -0.283 1.00 86.31 99 GLU A C 1
ATOM 798 O O . GLU A 1 99 ? -19.298 7.118 0.084 1.00 86.31 99 GLU A O 1
ATOM 803 N N . SER A 1 100 ? -18.394 5.461 -1.131 1.00 86.75 100 SER A N 1
ATOM 804 C CA . SER A 1 100 ? -19.655 5.053 -1.763 1.00 86.75 100 SER A CA 1
ATOM 805 C C . SER A 1 100 ? -20.697 4.503 -0.780 1.00 86.75 100 SER A C 1
ATOM 807 O O . SER A 1 100 ? -21.890 4.519 -1.080 1.00 86.75 100 SER A O 1
ATOM 809 N N . LYS A 1 101 ? -20.263 4.039 0.399 1.00 87.38 101 LYS A N 1
ATOM 810 C CA . LYS A 1 101 ? -21.142 3.540 1.463 1.00 87.38 101 LYS A CA 1
ATOM 811 C C . LYS A 1 101 ? -21.517 4.603 2.481 1.00 87.38 101 LYS A C 1
ATOM 813 O O . LYS A 1 101 ? -22.381 4.341 3.315 1.00 87.38 101 LYS A O 1
ATOM 818 N N . LEU A 1 102 ? -20.878 5.771 2.464 1.00 91.19 102 LEU A N 1
ATOM 819 C CA . LEU A 1 102 ? -21.213 6.827 3.409 1.00 91.19 102 LEU A CA 1
ATOM 820 C C . LEU A 1 102 ? -22.597 7.408 3.069 1.00 91.19 102 LEU A C 1
ATOM 822 O O . LEU A 1 102 ? -22.893 7.663 1.903 1.00 91.19 102 LEU A O 1
ATOM 826 N N . PRO A 1 103 ? -23.457 7.670 4.069 1.00 92.25 103 PRO A N 1
ATOM 827 C CA . PRO A 1 103 ? -24.798 8.212 3.853 1.00 92.25 103 PRO A CA 1
ATOM 828 C C . PRO A 1 103 ? -24.777 9.739 3.647 1.00 92.25 103 PRO A C 1
ATOM 830 O O . PRO A 1 103 ? -25.772 10.418 3.889 1.00 92.25 103 PRO A O 1
ATOM 833 N N . PHE A 1 104 ? -23.626 10.286 3.260 1.00 92.62 104 PHE A N 1
ATOM 834 C CA . PHE A 1 104 ? -23.360 11.699 3.021 1.00 92.62 104 PHE A CA 1
ATOM 835 C C . PHE A 1 104 ? -22.154 11.831 2.083 1.00 92.62 104 PHE A C 1
ATOM 837 O O . PHE A 1 104 ? -21.365 10.898 1.933 1.00 92.62 104 PHE A O 1
ATOM 844 N N . THR A 1 105 ? -21.996 13.003 1.474 1.00 91.25 105 THR A N 1
ATOM 845 C CA . THR A 1 105 ? -20.810 13.328 0.672 1.00 91.25 105 THR A CA 1
ATOM 846 C C . THR A 1 105 ? -19.719 13.949 1.546 1.00 91.25 105 THR A C 1
ATOM 848 O O . THR A 1 105 ? -20.008 14.444 2.633 1.00 91.25 105 THR A O 1
ATOM 851 N N . LEU A 1 106 ? -18.456 13.948 1.102 1.00 88.44 106 LEU A N 1
ATOM 852 C CA . LEU A 1 106 ? -17.355 14.536 1.883 1.00 88.44 106 LEU A CA 1
ATOM 853 C C . LEU A 1 106 ? -17.569 16.015 2.279 1.00 88.44 106 LEU A C 1
ATOM 855 O O . LEU A 1 106 ? -17.219 16.359 3.408 1.00 88.44 106 LEU A O 1
ATOM 859 N N . PRO A 1 107 ? -18.157 16.890 1.435 1.00 92.81 107 PRO A N 1
ATOM 860 C CA . PRO A 1 107 ? -18.545 18.243 1.851 1.00 92.81 107 PRO A CA 1
ATOM 861 C C . PRO A 1 107 ? -19.539 18.303 3.021 1.00 92.81 107 PRO A C 1
ATOM 863 O O . PRO A 1 107 ? -19.532 19.280 3.763 1.00 92.81 107 PRO A O 1
ATOM 866 N N . ASP A 1 108 ? -20.353 17.263 3.204 1.00 92.44 108 ASP A N 1
ATOM 867 C CA . ASP A 1 108 ? -21.359 17.153 4.267 1.00 92.44 108 ASP A CA 1
ATOM 868 C C . ASP A 1 108 ? -20.857 16.313 5.460 1.00 92.44 108 ASP A C 1
ATOM 870 O O . ASP A 1 108 ? -21.651 15.816 6.265 1.00 92.44 108 ASP A O 1
ATOM 874 N N . LEU A 1 109 ? -19.537 16.109 5.570 1.00 93.50 109 LEU A N 1
ATOM 875 C CA . LEU A 1 109 ? -18.938 15.331 6.650 1.00 93.50 109 LEU A CA 1
ATOM 876 C C . LEU A 1 109 ? -19.299 15.946 8.016 1.00 93.50 109 LEU A C 1
ATOM 878 O O . LEU A 1 109 ? -19.054 17.136 8.234 1.00 93.50 109 LEU A O 1
ATOM 882 N N . PRO A 1 110 ? -19.819 15.156 8.975 1.00 94.75 110 PRO A N 1
ATOM 883 C CA . PRO A 1 110 ? -20.198 15.697 10.272 1.00 94.75 110 PRO A CA 1
ATOM 884 C C . PRO A 1 110 ? -19.015 16.288 11.044 1.00 94.75 110 PRO A C 1
ATOM 886 O O . PRO A 1 110 ? -17.955 15.674 11.152 1.00 94.75 110 PRO A O 1
ATOM 889 N N . GLU A 1 111 ? -19.233 17.447 11.667 1.00 94.88 111 GLU A N 1
ATOM 890 C CA . GLU A 1 111 ? -18.189 18.203 12.378 1.00 94.88 111 GLU A CA 1
ATOM 891 C C . GLU A 1 111 ? -17.660 17.484 13.627 1.00 94.88 111 GLU A C 1
ATOM 893 O O . GLU A 1 111 ? -16.576 17.786 14.129 1.00 94.88 111 GLU A O 1
ATOM 898 N N . THR A 1 112 ? -18.428 16.530 14.160 1.00 96.25 112 THR A N 1
ATOM 899 C CA . THR A 1 112 ? -18.049 15.769 15.352 1.00 96.25 112 THR A CA 1
ATOM 900 C C . THR A 1 112 ? -18.047 14.272 15.084 1.00 96.25 112 THR A C 1
ATOM 902 O O . THR A 1 112 ? -18.935 13.730 14.419 1.00 96.25 112 THR A O 1
ATOM 905 N N . PHE A 1 113 ? -17.106 13.568 15.718 1.00 95.75 113 PHE A N 1
ATOM 906 C CA . PHE A 1 113 ? -17.049 12.106 15.671 1.00 95.75 113 PHE A CA 1
ATOM 907 C C . PHE A 1 113 ? -18.368 11.454 16.111 1.00 95.75 113 PHE A C 1
ATOM 909 O O . PHE A 1 113 ? -18.795 10.466 15.526 1.00 95.75 113 PHE A O 1
ATOM 916 N N . THR A 1 114 ? -19.054 12.009 17.117 1.00 96.56 114 THR A N 1
ATOM 917 C CA . THR A 1 114 ? -20.326 11.455 17.607 1.00 96.56 114 THR A CA 1
ATOM 918 C C . THR A 1 114 ? -21.432 11.519 16.556 1.00 96.56 114 THR A C 1
ATOM 920 O O . THR A 1 114 ? -22.206 10.568 16.447 1.00 96.56 114 THR A O 1
ATOM 923 N N . GLN A 1 115 ? -21.524 12.613 15.793 1.00 95.56 115 GLN A N 1
ATOM 924 C CA . GLN A 1 115 ? -22.485 12.727 14.693 1.00 95.56 115 GLN A CA 1
ATOM 925 C C . GLN A 1 115 ? -22.119 11.762 13.562 1.00 95.56 115 GLN A C 1
ATOM 927 O O . GLN A 1 115 ? -22.975 10.987 13.148 1.00 95.56 115 GLN A O 1
ATOM 932 N N . PHE A 1 116 ? -20.842 11.721 13.163 1.00 95.81 116 PHE A N 1
ATOM 933 C CA . PHE A 1 116 ? -20.337 10.754 12.184 1.00 95.81 116 PHE A CA 1
ATOM 934 C C . PHE A 1 116 ? -20.686 9.313 12.574 1.00 95.81 116 PHE A C 1
ATOM 936 O O . PHE A 1 116 ? -21.312 8.596 11.799 1.00 95.81 116 PHE A O 1
ATOM 943 N N . ARG A 1 117 ? -20.367 8.906 13.810 1.00 95.31 117 ARG A N 1
ATOM 944 C CA . ARG A 1 117 ? -20.635 7.561 14.333 1.00 95.31 117 ARG A CA 1
ATOM 945 C C . ARG A 1 117 ? -22.120 7.210 14.250 1.00 95.31 117 ARG A C 1
ATOM 947 O O . ARG A 1 117 ? -22.439 6.120 13.803 1.00 95.31 117 ARG A O 1
ATOM 954 N N . LYS A 1 118 ? -23.019 8.123 14.636 1.00 95.25 118 LYS A N 1
ATOM 955 C CA . LYS A 1 118 ? -24.476 7.906 14.543 1.00 95.25 118 LYS A CA 1
ATOM 956 C C . LYS A 1 118 ? -24.958 7.711 13.105 1.00 95.25 118 LYS A C 1
ATOM 958 O O . LYS A 1 118 ? -25.900 6.963 12.885 1.00 95.25 118 LYS A O 1
ATOM 963 N N . CYS A 1 119 ? -24.332 8.376 12.136 1.00 93.50 119 CYS A N 1
ATOM 964 C CA . CYS A 1 119 ? -24.668 8.200 10.726 1.00 93.50 119 CYS A CA 1
ATOM 965 C C . CYS A 1 119 ? -24.233 6.827 10.195 1.00 93.50 119 CYS A C 1
ATOM 967 O O . CYS A 1 119 ? -24.945 6.249 9.383 1.00 93.50 119 CYS A O 1
ATOM 969 N N . VAL A 1 120 ? -23.083 6.308 10.643 1.00 94.56 120 VAL A N 1
ATOM 970 C CA . VAL A 1 120 ? -22.487 5.084 10.075 1.00 94.56 120 VAL A CA 1
ATOM 971 C C . VAL A 1 120 ? -22.684 3.817 10.913 1.00 94.56 120 VAL A C 1
ATOM 973 O O . VAL A 1 120 ? -22.436 2.726 10.415 1.00 94.56 120 VAL A O 1
ATOM 976 N N . GLU A 1 121 ? -23.137 3.915 12.168 1.00 94.19 121 GLU A N 1
ATOM 977 C CA . GLU A 1 121 ? -23.233 2.764 13.087 1.00 94.19 121 GLU A CA 1
ATOM 978 C C . GLU A 1 121 ? -24.191 1.659 12.623 1.00 94.19 121 GLU A C 1
ATOM 980 O O . GLU A 1 121 ? -24.024 0.512 13.027 1.00 94.19 121 GLU A O 1
ATOM 985 N N . GLY A 1 122 ? -25.180 1.996 11.790 1.00 92.31 122 GLY A N 1
ATOM 986 C CA . GLY A 1 122 ? -26.140 1.044 11.226 1.00 92.31 122 GLY A CA 1
ATOM 987 C C . GLY A 1 122 ? -25.746 0.468 9.864 1.00 92.31 122 GLY A C 1
ATOM 988 O O . GLY A 1 122 ? -26.537 -0.265 9.281 1.00 92.31 122 GLY A O 1
ATOM 989 N N . ILE A 1 123 ? -24.578 0.830 9.327 1.00 93.38 123 ILE A N 1
ATOM 990 C CA . ILE A 1 123 ? -24.124 0.375 8.009 1.00 93.38 123 ILE A CA 1
ATOM 991 C C . ILE A 1 123 ? -23.431 -0.975 8.154 1.00 93.38 123 ILE A C 1
ATOM 993 O O . ILE A 1 123 ? -22.512 -1.128 8.961 1.00 93.38 123 ILE A O 1
ATOM 997 N N . ASP A 1 124 ? -23.831 -1.934 7.323 1.00 91.38 124 ASP A N 1
ATOM 998 C CA . ASP A 1 124 ? -23.199 -3.246 7.288 1.00 91.38 124 ASP A CA 1
ATOM 999 C C . ASP A 1 124 ? -21.733 -3.150 6.849 1.00 91.38 124 ASP A C 1
ATOM 1001 O O . ASP A 1 124 ? -21.382 -2.595 5.800 1.00 91.38 124 ASP A O 1
ATOM 1005 N N . ILE A 1 125 ? -20.862 -3.740 7.663 1.00 90.00 125 ILE A N 1
ATOM 1006 C CA . ILE A 1 125 ? -19.430 -3.809 7.394 1.00 90.00 125 ILE A CA 1
ATOM 1007 C C . ILE A 1 125 ? -19.175 -4.959 6.418 1.00 90.00 125 ILE A C 1
ATOM 1009 O O . ILE A 1 125 ? -19.711 -6.059 6.565 1.00 90.00 125 ILE A O 1
ATOM 1013 N N . ALA A 1 126 ? -18.339 -4.705 5.409 1.00 86.44 126 ALA A N 1
ATOM 1014 C CA . ALA A 1 126 ? -17.933 -5.749 4.478 1.00 86.44 126 ALA A CA 1
ATOM 1015 C C . ALA A 1 126 ? -17.189 -6.868 5.216 1.00 86.44 126 ALA A C 1
ATOM 1017 O O . ALA A 1 126 ? -16.322 -6.613 6.053 1.00 86.44 126 ALA A O 1
ATOM 1018 N N . HIS A 1 127 ? -17.510 -8.112 4.871 1.00 88.19 127 HIS A N 1
ATOM 1019 C CA . HIS A 1 127 ? -16.774 -9.255 5.386 1.00 88.19 127 HIS A CA 1
ATOM 1020 C C . HIS A 1 127 ? -15.355 -9.271 4.797 1.00 88.19 127 HIS A C 1
ATOM 1022 O O . HIS A 1 127 ? -15.169 -8.833 3.656 1.00 88.19 127 HIS A O 1
ATOM 1028 N N . PRO A 1 128 ? -14.358 -9.773 5.549 1.00 88.81 128 PRO A N 1
ATOM 1029 C CA . PRO A 1 128 ? -13.015 -9.968 5.025 1.00 88.81 128 PRO A CA 1
ATOM 1030 C C . PRO A 1 128 ? -13.033 -10.805 3.745 1.00 88.81 128 PRO A C 1
ATOM 1032 O O . PRO A 1 128 ? -13.802 -11.758 3.626 1.00 88.81 128 PRO A O 1
ATOM 1035 N N . ILE A 1 129 ? -12.175 -10.437 2.799 1.00 88.31 129 ILE A N 1
ATOM 1036 C CA . ILE A 1 129 ? -11.962 -11.207 1.575 1.00 88.31 129 ILE A CA 1
ATOM 1037 C C . ILE A 1 129 ? -10.964 -12.321 1.892 1.00 88.31 129 ILE A C 1
ATOM 1039 O O . ILE A 1 129 ? -9.985 -12.093 2.606 1.00 88.31 129 ILE A O 1
ATOM 1043 N N . ASP A 1 130 ? -11.211 -13.514 1.358 1.00 88.81 130 ASP A N 1
ATOM 1044 C CA . ASP A 1 1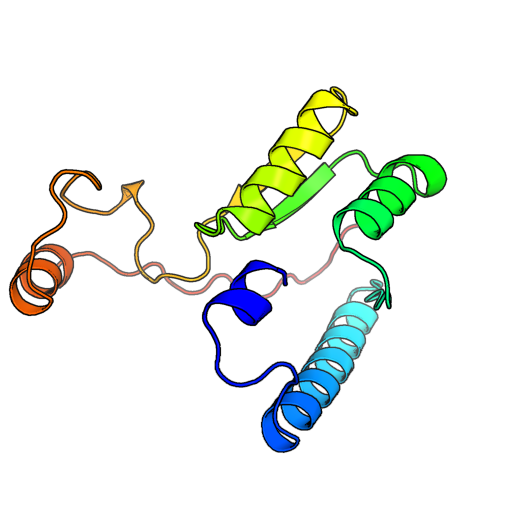30 ? -10.311 -14.650 1.526 1.00 88.81 130 ASP A CA 1
ATOM 1045 C C . ASP A 1 130 ? -8.924 -14.372 0.932 1.00 88.81 130 ASP A C 1
ATOM 1047 O O . ASP A 1 130 ? -8.768 -13.666 -0.070 1.00 88.81 130 ASP A O 1
ATOM 1051 N N . ALA A 1 131 ? -7.902 -14.972 1.543 1.00 86.31 131 ALA A N 1
ATOM 1052 C CA . ALA A 1 131 ? -6.541 -14.878 1.040 1.00 86.31 131 ALA A CA 1
ATOM 1053 C C . ALA A 1 131 ? -6.439 -15.486 -0.376 1.00 86.31 131 ALA A C 1
ATOM 1055 O O . ALA A 1 131 ? -7.010 -16.553 -0.636 1.00 86.31 131 ALA A O 1
ATOM 1056 N N . PRO A 1 132 ? -5.696 -14.850 -1.300 1.00 88.06 132 PRO A N 1
ATOM 1057 C CA . PRO A 1 132 ? -5.532 -15.376 -2.646 1.00 88.06 132 PRO A CA 1
ATOM 1058 C C . PRO A 1 132 ? -4.777 -16.710 -2.606 1.00 88.06 132 PRO A C 1
ATOM 1060 O O . PRO A 1 132 ? -3.702 -16.814 -2.022 1.00 88.06 132 PRO A O 1
ATOM 1063 N N . SER A 1 133 ? -5.321 -17.731 -3.270 1.00 86.56 133 SER A N 1
ATOM 1064 C CA . SER A 1 133 ? -4.691 -19.057 -3.363 1.00 86.56 133 SER A CA 1
ATOM 1065 C C . SER A 1 133 ? -3.636 -19.158 -4.468 1.00 86.56 133 SER A C 1
ATOM 1067 O O . SER A 1 133 ? -2.834 -20.090 -4.475 1.00 86.56 133 SER A O 1
ATOM 1069 N N . ARG A 1 134 ? -3.631 -18.209 -5.412 1.00 86.56 134 ARG A N 1
ATOM 1070 C CA . ARG A 1 134 ? -2.591 -18.044 -6.431 1.00 86.56 134 ARG A CA 1
ATOM 1071 C C . ARG A 1 134 ? -2.528 -16.596 -6.896 1.00 86.56 134 ARG A C 1
ATOM 1073 O O . ARG A 1 134 ? -3.555 -15.917 -6.938 1.00 86.56 134 ARG A O 1
ATOM 1080 N N . LEU A 1 135 ? -1.351 -16.178 -7.336 1.00 84.12 135 LEU A N 1
ATOM 1081 C CA . LEU A 1 135 ? -1.154 -14.948 -8.093 1.00 84.12 135 LEU A CA 1
ATOM 1082 C C . LEU A 1 135 ? -0.725 -15.309 -9.525 1.00 84.12 135 LEU A C 1
ATOM 1084 O O . LEU A 1 135 ? -0.261 -16.431 -9.753 1.00 84.12 135 LEU A O 1
ATOM 1088 N N . PRO A 1 136 ? -0.952 -14.430 -10.519 1.00 74.62 136 PRO A N 1
ATOM 1089 C CA . PRO A 1 136 ? -0.340 -14.601 -11.837 1.00 74.62 136 PRO A CA 1
ATOM 1090 C C . PRO A 1 136 ? 1.189 -14.741 -11.685 1.00 74.62 136 PRO A C 1
ATOM 1092 O O . PRO A 1 136 ? 1.716 -14.210 -10.713 1.00 74.62 136 PRO A O 1
ATOM 1095 N N . PRO A 1 137 ? 1.878 -15.493 -12.560 1.00 58.50 137 PRO A N 1
ATOM 1096 C CA . PRO A 1 137 ? 3.323 -15.715 -12.464 1.00 58.50 137 PRO A CA 1
ATOM 1097 C C . PRO A 1 137 ? 4.141 -14.436 -12.679 1.00 58.50 137 PRO A C 1
ATOM 1099 O O . PRO A 1 137 ? 3.654 -13.532 -13.396 1.00 58.50 137 PRO A O 1
#

Secondary structure (DSSP, 8-state):
-HHHHHH-S-SS--HHHHHHHHHHHHHHHHHHHHTT-------S-HHHHHHHHHHHH---EEEEE----HHHHHHHHHHHHH-TT-EEEEE--SSSS-GGGSSS-GGG--SSHHHHHHHHTTSPPPPPPPPPS----

pLDDT: mean 88.44, std 11.25, range [52.0, 97.06]

Organism: Vibrio parahaemolyticus (NCBI:txid670)

Radius of gyration: 18.58 Å; chains: 1; bounding box: 42×39×39 Å